Protein 7F9H (pdb70)

Secondary structure (DSSP, 8-state):
-HHHHHHHT--PPPHHHHHHHHHHTT--HHHHHHHTTS-TTTGGG-----HHHHHHHHHHT--HHHH-GGGG--/--SPPPHHHHHHHHHHTT--HHHHHHHTTS-TTTGGG-----HHHHHHHHHHT--HHHH-GGGG--

Solvent-accessible surface area: 9633 Å² total

Structure (mmCIF, N/CA/C/O backbone):
data_7F9H
#
_entry.id   7F9H
#
_cell.length_a   104.228
_cell.length_b   58.490
_cell.length_c   67.569
_cell.angle_alpha   90.000
_cell.angle_beta   98.370
_cell.angle_gamma   90.000
#
_symmetry.space_group_name_H-M   'C 1 2 1'
#
loop_
_entity.id
_entity.type
_entity.pdbx_description
1 polymer 'EnrR repressor'
2 polymer 'target DNA'
3 water water
#
loop_
_atom_site.group_PDB
_atom_site.id
_atom_site.type_symbol
_atom_site.label_atom_id
_atom_site.label_alt_id
_atom_site.label_comp_id
_atom_site.label_asym_id
_atom_site.label_entity_id
_atom_site.label_seq_id
_atom_site.pdbx_PDB_ins_code
_atom_site.Cartn_x
_atom_site.Cartn_y
_atom_site.Cartn_z
_atom_site.occupancy
_atom_site.B_iso_or_equiv
_atom_site.auth_seq_id
_atom_site.auth_comp_id
_atom_site.auth_asym_id
_atom_site.auth_atom_id
_atom_site.pdbx_PDB_model_num
ATOM 1 N N . SER A 1 7 ? -22.954 -18.680 23.874 1.00 63.48 7 SER A N 1
ATOM 2 C CA . SER A 1 7 ? -24.324 -18.498 23.296 1.00 63.67 7 SER A CA 1
ATOM 3 C C . SER A 1 7 ? -25.302 -17.944 24.339 1.00 63.77 7 SER A C 1
ATOM 4 O O . SER A 1 7 ? -25.873 -16.867 24.147 1.00 63.13 7 SER A O 1
ATOM 7 N N . GLN A 1 8 ? -25.479 -18.682 25.436 1.00 64.23 8 GLN A N 1
ATOM 8 C CA . GLN A 1 8 ? -26.223 -18.194 26.607 1.00 64.56 8 GLN A CA 1
ATOM 9 C C . GLN A 1 8 ? -25.457 -17.047 27.265 1.00 64.64 8 GLN A C 1
ATOM 10 O O . GLN A 1 8 ? -26.051 -16.062 27.709 1.00 64.40 8 GLN A O 1
ATOM 16 N N . LYS A 1 9 ? -24.133 -17.202 27.320 1.00 64.36 9 LYS A N 1
ATOM 17 C CA . LYS A 1 9 ? -23.213 -16.169 27.811 1.00 63.48 9 LYS A CA 1
ATOM 18 C C . LYS A 1 9 ? -23.298 -14.875 26.991 1.00 60.87 9 LYS A C 1
ATOM 19 O O . LYS A 1 9 ? -23.259 -13.780 27.556 1.00 60.74 9 LYS A O 1
ATOM 25 N N . LYS A 1 10 ? -23.422 -15.014 25.669 1.00 57.22 10 LYS A N 1
ATOM 26 C CA . LYS A 1 10 ? -23.433 -13.868 24.748 1.00 55.42 10 LYS A CA 1
ATOM 27 C C . LYS A 1 10 ? -24.728 -13.035 24.823 1.00 53.25 10 LYS A C 1
ATOM 28 O O . LYS A 1 10 ? -24.670 -11.804 24.782 1.00 52.29 10 LYS A O 1
ATOM 34 N N . ARG A 1 11 ? -25.885 -13.684 24.975 1.00 50.10 11 ARG A N 1
ATOM 35 C CA . ARG A 1 11 ? -27.181 -12.994 25.146 1.00 47.76 11 ARG A CA 1
ATOM 36 C C . ARG A 1 11 ? -27.191 -12.159 26.420 1.00 44.88 11 ARG A C 1
ATOM 37 O O . ARG A 1 11 ? -27.733 -11.068 26.479 1.00 42.92 11 ARG A O 1
ATOM 45 N N . SER A 1 12 ? -26.666 -12.745 27.463 1.00 41.52 12 SER A N 1
ATOM 46 C CA . SER A 1 12 ? -26.646 -12.081 28.761 1.00 39.90 12 SER A CA 1
ATOM 47 C C . SER A 1 12 ? -25.771 -10.818 28.720 1.00 38.16 12 SER A C 1
ATOM 48 O O . SER A 1 12 ? -26.113 -9.815 29.347 1.00 36.65 12 SER A O 1
ATOM 51 N N . LYS A 1 13 ? -24.662 -10.869 27.975 1.00 36.65 13 LYS A N 1
ATOM 52 C CA . LYS A 1 13 ? -23.844 -9.673 27.704 1.00 35.93 13 LYS A CA 1
ATOM 53 C C . LYS A 1 13 ? -24.643 -8.616 26.936 1.00 32.22 13 LYS A C 1
ATOM 54 O O . LYS A 1 13 ? -24.605 -7.433 27.279 1.00 30.16 13 LYS A O 1
ATOM 60 N N . GLY A 1 14 ? -25.348 -9.058 25.892 1.00 28.29 14 GLY A N 1
ATOM 61 C CA . GLY A 1 14 ? -26.128 -8.174 25.036 1.00 25.14 14 GLY A CA 1
ATOM 62 C C . GLY A 1 14 ? -27.258 -7.430 25.726 1.00 22.22 14 GLY A C 1
ATOM 63 O O . GLY A 1 14 ? -27.541 -6.299 25.357 1.00 21.56 14 GLY A O 1
ATOM 64 N N . SER A 1 15 ? -27.882 -8.048 26.736 1.00 19.39 15 SER A N 1
ATOM 65 C CA . SER A 1 15 ? -28.991 -7.434 27.486 1.00 17.68 15 SER A CA 1
ATOM 66 C C . SER A 1 15 ? -28.572 -6.828 28.825 1.00 15.48 15 SER A C 1
ATOM 67 O O . SER A 1 15 ? -29.414 -6.339 29.565 1.00 14.02 15 SER A O 1
ATOM 70 N N . ALA A 1 16 ? -27.289 -6.879 29.163 1.00 14.01 16 ALA A N 1
ATOM 71 C CA . ALA A 1 16 ? -26.858 -6.284 30.435 1.00 13.15 16 ALA A CA 1
ATOM 72 C C . ALA A 1 16 ? -27.115 -4.783 30.428 1.00 12.45 16 ALA A C 1
ATOM 73 O O . ALA A 1 16 ? -26.931 -4.130 29.402 1.00 12.31 16 ALA A O 1
ATOM 75 N N . GLN A 1 17 ? -27.553 -4.254 31.571 1.00 11.68 17 GLN A N 1
ATOM 76 C CA . GLN A 1 17 ? -27.850 -2.842 31.722 1.00 11.61 17 GLN A CA 1
ATOM 77 C C . GLN A 1 17 ? -26.844 -2.136 32.648 1.00 11.36 17 GLN A C 1
ATOM 78 O O . GLN A 1 17 ? -26.285 -2.729 33.573 1.00 11.04 17 GLN A O 1
ATOM 84 N N . ASP A 1 18 ? -26.666 -0.850 32.393 1.00 11.57 18 ASP A N 1
ATOM 85 C CA . ASP A 1 18 ? -25.760 -0.027 33.185 1.00 11.67 18 ASP A CA 1
ATOM 86 C C . ASP A 1 18 ? -26.247 0.046 34.627 1.00 11.64 18 ASP A C 1
ATOM 87 O O . ASP A 1 18 ? -27.456 0.094 34.902 1.00 11.55 18 ASP A O 1
ATOM 92 N N . TRP A 1 19 ? -25.305 0.050 35.558 1.00 11.22 19 TRP A N 1
ATOM 93 C CA . TRP A 1 19 ? -25.625 0.366 36.945 1.00 11.21 19 TRP A CA 1
ATOM 94 C C . TRP A 1 19 ? -26.288 1.736 37.020 1.00 11.09 19 TRP A C 1
ATOM 95 O O . TRP A 1 19 ? -25.896 2.656 36.303 1.00 10.84 19 TRP A O 1
ATOM 106 N N . HIS A 1 20 ? -27.259 1.883 37.920 1.00 11.03 20 HIS A N 1
ATOM 107 C CA . HIS A 1 20 ? -27.827 3.204 38.204 1.00 11.40 20 HIS A CA 1
ATOM 108 C C . HIS A 1 20 ? -26.758 4.054 38.916 1.00 10.80 20 HIS A C 1
ATOM 109 O O . HIS A 1 20 ? -25.949 3.533 39.696 1.00 9.54 20 HIS A O 1
ATOM 116 N N . ARG A 1 21 ? -26.755 5.361 38.659 1.00 10.74 21 ARG A N 1
ATOM 117 C CA . ARG A 1 21 ? -25.720 6.228 39.246 1.00 10.91 21 ARG A CA 1
ATOM 118 C C . ARG A 1 21 ? -25.730 6.139 40.779 1.00 10.01 21 ARG A C 1
ATOM 119 O O 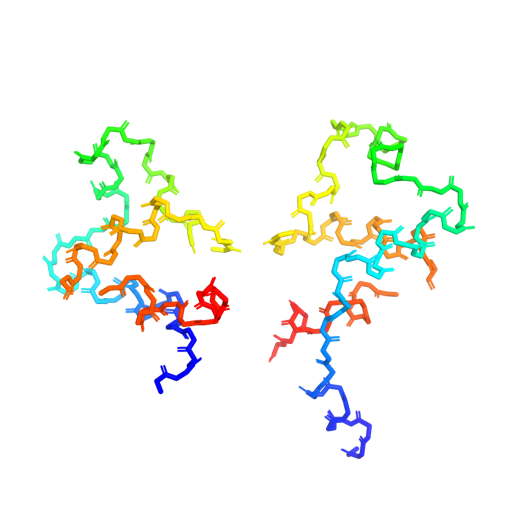. ARG A 1 21 ? -24.667 6.077 41.400 1.00 9.52 21 ARG A O 1
ATOM 127 N N . ALA A 1 22 ? -26.918 6.082 41.380 1.00 9.64 22 ALA A N 1
ATOM 128 C CA . ALA A 1 22 ? -27.033 5.917 42.841 1.00 9.43 22 ALA A CA 1
ATOM 129 C C . ALA A 1 22 ? -26.366 4.632 43.359 1.00 9.28 22 ALA A C 1
ATOM 130 O O . ALA A 1 22 ? -25.787 4.638 44.443 1.00 9.17 22 ALA A O 1
ATOM 132 N N . ASP A 1 23 ? -26.446 3.542 42.594 1.00 9.07 23 ASP A N 1
ATOM 133 C CA . ASP A 1 23 ? -25.787 2.280 42.970 1.00 9.17 23 ASP A CA 1
ATOM 134 C C . ASP A 1 23 ? -24.257 2.373 42.913 1.00 8.73 23 ASP A C 1
ATOM 135 O O . ASP A 1 23 ? -23.563 1.791 43.751 1.00 8.06 23 ASP A O 1
ATOM 140 N N . ILE A 1 24 ? -23.740 3.101 41.923 1.00 8.24 24 ILE A N 1
ATOM 141 C CA . ILE A 1 24 ? -22.288 3.301 41.798 1.00 8.24 24 ILE A CA 1
ATOM 142 C C . ILE A 1 24 ? -21.787 4.117 42.993 1.00 8.14 24 ILE A C 1
ATOM 143 O O . ILE A 1 24 ? -20.801 3.755 43.643 1.00 7.75 24 ILE A O 1
ATOM 148 N N . VAL A 1 25 ? -22.482 5.214 43.274 1.00 8.19 25 VAL A N 1
ATOM 149 C CA . VAL A 1 25 ? -22.143 6.094 44.396 1.00 8.44 25 VAL A CA 1
ATOM 150 C C . VAL A 1 25 ? -22.208 5.338 45.723 1.00 8.66 25 VAL A C 1
ATOM 151 O O . VAL A 1 25 ? -21.282 5.427 46.538 1.00 8.60 25 VAL A O 1
ATOM 155 N N . ALA A 1 26 ? -23.280 4.569 45.922 1.00 8.62 26 ALA A N 1
ATOM 156 C CA . ALA A 1 26 ? -23.438 3.760 47.143 1.00 8.89 26 ALA A CA 1
ATOM 157 C C . ALA A 1 26 ? -22.303 2.754 47.330 1.00 8.79 26 ALA A C 1
ATOM 158 O O . ALA A 1 26 ? -21.772 2.617 48.440 1.00 9.33 26 ALA A O 1
ATOM 160 N N . ALA A 1 27 ? -21.914 2.081 46.251 1.00 8.57 27 ALA A N 1
ATOM 161 C CA . ALA A 1 27 ? -20.837 1.109 46.302 1.00 8.61 27 ALA A CA 1
ATOM 162 C C . ALA A 1 27 ? -19.494 1.772 46.656 1.00 8.60 27 ALA A C 1
ATOM 163 O O . ALA A 1 27 ? -18.739 1.229 47.460 1.00 8.65 27 ALA A O 1
ATOM 165 N N . LEU A 1 28 ? -19.207 2.938 46.073 1.00 8.81 28 LEU A N 1
ATOM 166 C CA . LEU A 1 28 ? -17.998 3.695 46.445 1.00 8.88 28 LEU A CA 1
ATOM 167 C C . LEU A 1 28 ? -18.020 4.080 47.917 1.00 9.16 28 LEU A C 1
ATOM 168 O O . LEU A 1 28 ? -17.052 3.838 48.637 1.00 9.17 28 LEU A O 1
ATOM 173 N N . HIS A 1 29 ? -19.121 4.682 48.353 1.00 9.58 29 HIS A N 1
ATOM 174 C CA . HIS A 1 29 ? -19.250 5.151 49.737 1.00 10.37 29 HIS A CA 1
ATOM 175 C C . HIS A 1 29 ? -19.094 4.035 50.767 1.00 11.37 29 HIS A C 1
ATOM 176 O O . HIS A 1 29 ? -18.517 4.254 51.837 1.00 11.45 29 HIS A O 1
ATOM 183 N N . LYS A 1 30 ? -19.591 2.844 50.444 1.00 12.23 30 LYS A N 1
ATOM 184 C CA . LYS A 1 30 ? -19.431 1.692 51.326 1.00 13.79 30 LYS A CA 1
ATOM 185 C C . LYS A 1 30 ? -17.958 1.312 51.531 1.00 14.23 30 LYS A C 1
ATOM 186 O O . LYS A 1 30 ? -17.595 0.805 52.599 1.00 14.69 30 LYS A O 1
ATOM 192 N N . ARG A 1 31 ? -17.129 1.557 50.515 1.00 14.33 31 ARG A N 1
ATOM 193 C CA . ARG A 1 31 ? -15.667 1.379 50.610 1.00 15.13 31 ARG A CA 1
ATOM 194 C C . ARG A 1 31 ? -14.920 2.577 51.213 1.00 14.35 31 ARG A C 1
ATOM 195 O O . ARG A 1 31 ? -13.687 2.564 51.281 1.00 14.87 31 ARG A O 1
ATOM 203 N N . GLY A 1 32 ? -15.639 3.605 51.655 1.00 13.46 32 GLY A N 1
ATOM 204 C CA . GLY A 1 32 ? -15.022 4.815 52.183 1.00 12.93 32 GLY A CA 1
ATOM 205 C C . GLY A 1 32 ? -14.435 5.717 51.110 1.00 12.18 32 GLY A C 1
ATOM 206 O O . GLY A 1 32 ? -13.512 6.490 51.398 1.00 12.05 32 GLY A O 1
ATOM 207 N N . ILE A 1 33 ? -14.975 5.637 49.888 1.00 11.08 33 ILE A N 1
ATOM 208 C CA . ILE A 1 33 ? -14.488 6.424 48.752 1.00 10.49 33 ILE A CA 1
ATOM 209 C C . ILE A 1 33 ? -15.604 7.328 48.246 1.00 9.92 33 ILE A C 1
ATOM 210 O O . ILE A 1 33 ? -16.761 6.905 48.161 1.00 10.15 33 ILE A O 1
ATOM 215 N N . THR A 1 34 ? -15.260 8.572 47.919 1.00 9.32 34 THR A N 1
ATOM 216 C CA . THR A 1 34 ? -16.198 9.477 47.265 1.00 8.74 34 THR A CA 1
ATOM 217 C C . THR A 1 34 ? -15.691 9.763 45.872 1.00 8.47 34 THR A C 1
ATOM 218 O O . THR A 1 34 ? -14.491 9.663 45.616 1.00 8.29 34 THR A O 1
ATOM 222 N N . LEU A 1 35 ? -16.604 10.117 44.976 1.00 8.01 35 LEU A N 1
ATOM 223 C CA . LEU A 1 35 ? -16.214 10.562 43.646 1.00 8.04 35 LEU A CA 1
ATOM 224 C C . LEU A 1 35 ? -15.295 11.786 43.740 1.00 7.75 35 LEU A C 1
ATOM 225 O O . LEU A 1 35 ? -14.290 11.857 43.031 1.00 7.78 35 LEU A O 1
ATOM 230 N N . ALA A 1 36 ? -15.610 12.718 44.645 1.00 7.44 36 ALA A N 1
ATOM 231 C CA . ALA A 1 36 ? -14.775 13.910 44.843 1.00 7.48 36 ALA A CA 1
ATOM 232 C C . ALA A 1 36 ? -13.363 13.547 45.319 1.00 7.37 36 ALA A C 1
ATOM 233 O O . ALA A 1 36 ? -12.364 14.014 44.752 1.00 7.15 36 ALA A O 1
ATOM 235 N N . GLY A 1 37 ? -13.291 12.732 46.371 1.00 7.23 37 GLY A N 1
ATOM 236 C CA . GLY A 1 37 ? -12.008 12.284 46.917 1.00 7.38 37 GLY A CA 1
ATOM 237 C C . GLY A 1 37 ? -11.190 11.512 45.901 1.00 7.37 37 GLY A C 1
ATOM 238 O O . GLY A 1 37 ? -9.973 11.715 45.773 1.00 7.52 37 GLY A O 1
ATOM 239 N N . LEU A 1 38 ? -11.851 10.610 45.181 1.00 7.26 38 LEU A N 1
ATOM 240 C CA . LEU A 1 38 ? -11.179 9.800 44.176 1.00 7.44 38 LEU A CA 1
ATOM 241 C C . LEU A 1 38 ? -10.628 10.682 43.051 1.00 7.55 38 LEU A C 1
ATOM 242 O O . LEU A 1 38 ? -9.507 10.461 42.581 1.00 7.61 38 LEU A O 1
ATOM 247 N N . SER A 1 39 ? -11.394 11.693 42.640 1.00 7.67 39 SER A N 1
ATOM 248 C CA . SER A 1 39 ? -10.929 12.631 41.620 1.00 7.85 39 SER A CA 1
ATOM 249 C C . SER A 1 39 ? -9.685 13.372 42.081 1.00 8.04 39 SER A C 1
ATOM 250 O O . SER A 1 39 ? -8.694 13.441 41.350 1.00 7.97 39 SER A O 1
ATOM 253 N N . ARG A 1 40 ? -9.745 13.925 43.291 1.00 8.06 40 ARG A N 1
ATOM 254 C CA . ARG A 1 40 ? -8.616 14.684 43.854 1.00 8.45 40 ARG A CA 1
ATOM 255 C C . ARG A 1 40 ? -7.372 13.819 44.017 1.00 8.85 40 ARG A C 1
ATOM 256 O O . ARG A 1 40 ? -6.254 14.273 43.719 1.00 9.01 40 ARG A O 1
ATOM 264 N N . ALA A 1 41 ? -7.568 12.577 44.444 1.00 9.10 41 ALA A N 1
ATOM 265 C CA . ALA A 1 41 ? -6.468 11.614 44.615 1.00 9.88 41 ALA A CA 1
ATOM 266 C C . ALA A 1 41 ? -5.708 11.326 43.313 1.00 10.32 41 ALA A C 1
ATOM 267 O O . ALA A 1 41 ? -4.530 10.964 43.341 1.00 10.95 41 ALA A O 1
ATOM 269 N N . HIS A 1 42 ? -6.386 11.486 42.181 1.00 10.46 42 HIS A N 1
ATOM 270 C CA . HIS A 1 42 ? -5.784 11.284 40.864 1.00 10.76 42 HIS A CA 1
ATOM 271 C C . HIS A 1 42 ? -5.378 12.573 40.164 1.00 10.28 42 HIS A C 1
ATOM 272 O O . HIS A 1 42 ? -5.094 12.562 38.977 1.00 10.65 42 HIS A O 1
ATOM 279 N N . GLY A 1 43 ? -5.324 13.674 40.896 1.00 9.78 43 GLY A N 1
ATOM 280 C CA . GLY A 1 43 ? -4.901 14.947 40.338 1.00 9.52 43 GLY A CA 1
ATOM 281 C C . GLY A 1 43 ? -5.920 15.632 39.437 1.00 9.31 43 GLY A C 1
ATOM 282 O O . GLY A 1 43 ? -5.559 16.529 38.690 1.00 9.81 43 GLY A O 1
ATOM 283 N N . LEU A 1 44 ? -7.184 15.227 39.519 1.00 8.64 44 LEU A N 1
ATOM 284 C CA . LEU A 1 44 ? -8.259 15.831 38.741 1.00 8.28 44 LEU A CA 1
ATOM 285 C C . LEU A 1 44 ? -9.033 16.820 39.611 1.00 7.97 44 LEU A C 1
ATOM 286 O O . LEU A 1 44 ? -8.998 16.743 40.844 1.00 7.95 44 LEU A O 1
ATOM 291 N N . ALA A 1 45 ? -9.749 17.737 38.966 1.00 7.71 45 ALA A N 1
ATOM 292 C CA . ALA A 1 45 ? -10.701 18.591 39.670 1.00 7.63 45 ALA A CA 1
ATOM 293 C C . ALA A 1 45 ? -11.716 17.726 40.416 1.00 7.49 45 ALA A C 1
ATOM 294 O O . ALA A 1 45 ? -12.072 16.640 39.956 1.00 7.29 45 ALA A O 1
ATOM 296 N N . ALA A 1 46 ? -12.147 18.196 41.583 1.00 7.54 46 ALA A N 1
ATOM 297 C CA . ALA A 1 46 ? -13.034 17.428 42.469 1.00 7.71 46 ALA A CA 1
ATOM 298 C C . ALA A 1 46 ? -14.257 16.850 41.766 1.00 7.90 46 ALA A C 1
ATOM 299 O O . ALA A 1 46 ? -14.611 15.698 41.997 1.00 7.89 46 ALA A O 1
ATOM 301 N N . ARG A 1 47 ? -14.868 17.622 40.869 1.00 8.03 47 ARG A N 1
ATOM 302 C CA . ARG A 1 47 ? -16.078 17.185 40.170 1.00 8.40 47 ARG A CA 1
ATOM 303 C C . ARG A 1 47 ? -15.862 16.305 38.927 1.00 7.91 47 ARG A C 1
ATOM 304 O O . ARG A 1 47 ? -16.829 15.778 38.372 1.00 7.71 47 ARG A O 1
ATOM 312 N N . THR A 1 48 ? -14.622 16.139 38.473 1.00 7.28 48 THR A N 1
ATOM 313 C CA . THR A 1 48 ? -14.390 15.548 37.160 1.00 7.08 48 THR A CA 1
ATOM 314 C C . THR A 1 48 ? -14.888 14.101 37.047 1.00 6.93 48 THR A C 1
ATOM 315 O O . THR A 1 48 ? -15.559 13.777 36.080 1.00 6.88 48 THR A O 1
ATOM 319 N N . LEU A 1 49 ? -14.583 13.238 38.012 1.00 6.78 49 LEU A N 1
ATOM 320 C CA . LEU A 1 49 ? -15.003 11.827 37.875 1.00 6.81 49 LEU A CA 1
ATOM 321 C C . LEU A 1 49 ? -16.524 11.657 37.874 1.00 6.88 49 LEU A C 1
ATOM 322 O O . LEU A 1 49 ? -17.034 10.792 37.158 1.00 6.75 49 LEU A O 1
ATOM 327 N N . SER A 1 50 ? -17.241 12.511 38.619 1.00 7.03 50 SER A N 1
ATOM 328 C CA . SER A 1 50 ? -18.708 12.482 38.618 1.00 7.35 50 SER A CA 1
ATOM 329 C C . SER A 1 50 ? -19.314 12.750 37.242 1.00 7.55 50 SER A C 1
ATOM 330 O O . SER A 1 50 ? -20.476 12.401 36.988 1.00 7.44 50 SER A O 1
ATOM 333 N N . ASN A 1 51 ? -18.547 13.373 36.351 1.00 7.64 51 ASN A N 1
ATOM 334 C CA . ASN A 1 51 ? -19.005 13.573 34.983 1.00 8.15 51 ASN A CA 1
ATOM 335 C C . ASN A 1 51 ? -19.366 12.243 34.287 1.00 8.29 51 ASN A C 1
ATOM 336 O O . ASN A 1 51 ? -20.273 12.208 33.445 1.00 8.08 51 ASN A O 1
ATOM 341 N N . ALA A 1 52 ? -18.667 11.159 34.646 1.00 8.26 52 ALA A N 1
ATOM 342 C CA . ALA A 1 52 ? -18.965 9.833 34.105 1.00 8.71 52 ALA A CA 1
ATOM 343 C C . ALA A 1 52 ? -20.364 9.321 34.464 1.00 9.51 52 ALA A C 1
ATOM 344 O O . ALA A 1 52 ? -20.858 8.407 33.813 1.00 9.49 52 ALA A O 1
ATOM 354 N N . GLU A 1 54 ? -23.026 10.962 33.968 1.00 11.24 54 GLU A N 1
ATOM 355 C CA . GLU A 1 54 ? -23.964 11.507 32.955 1.00 11.76 54 GLU A CA 1
ATOM 356 C C . GLU A 1 54 ? -23.571 11.296 31.498 1.00 10.78 54 GLU A C 1
ATOM 357 O O . GLU A 1 54 ? -24.392 11.514 30.614 1.00 10.24 54 GLU A O 1
ATOM 363 N N . ARG A 1 55 ? -22.323 10.933 31.221 1.00 10.31 55 ARG A N 1
ATOM 364 C CA . ARG A 1 55 ? -21.926 10.666 29.845 1.00 9.93 55 ARG A CA 1
ATOM 365 C C . ARG A 1 55 ? -20.731 9.737 29.782 1.00 9.32 55 ARG A C 1
ATOM 366 O O . ARG A 1 55 ? -20.010 9.561 30.760 1.00 9.12 55 ARG A O 1
ATOM 374 N N . HIS A 1 56 ? -20.525 9.178 28.602 1.00 8.56 56 HIS A N 1
ATOM 375 C CA . HIS A 1 56 ? -19.432 8.254 28.362 1.00 8.06 56 HIS A CA 1
ATOM 376 C C . HIS A 1 56 ? -18.098 8.998 28.423 1.00 7.40 56 HIS A C 1
ATOM 377 O O . HIS A 1 56 ? -17.883 9.967 27.698 1.00 7.26 56 HIS A O 1
ATOM 384 N N . TYR A 1 57 ? -17.218 8.530 29.307 1.00 6.79 57 TYR A N 1
ATOM 385 C CA . TYR A 1 57 ? -15.926 9.160 29.559 1.00 6.21 57 TYR A CA 1
ATOM 386 C C . TYR A 1 57 ? -14.974 8.028 29.965 1.00 6.06 57 TYR A C 1
ATOM 387 O O . TYR A 1 57 ? -14.871 7.697 31.148 1.00 5.78 57 TYR A O 1
ATOM 396 N N . PRO A 1 58 ? -14.308 7.409 28.974 1.00 5.78 58 PRO A N 1
ATOM 397 C CA . PRO A 1 58 ? -13.562 6.172 29.257 1.0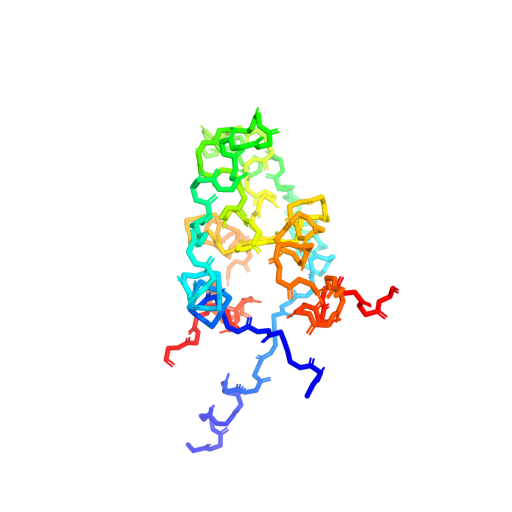0 5.87 58 PRO A CA 1
ATOM 398 C C . PRO A 1 58 ? -12.581 6.239 30.445 1.00 5.83 58 PRO A C 1
ATOM 399 O O . PRO A 1 58 ? -12.622 5.362 31.309 1.00 5.79 58 PRO A O 1
ATOM 403 N N . ARG A 1 59 ? -11.720 7.251 30.522 1.00 5.97 59 ARG A N 1
ATOM 404 C CA . ARG A 1 59 ? -10.752 7.288 31.628 1.00 6.20 59 ARG A CA 1
ATOM 405 C C . ARG A 1 59 ? -11.433 7.380 32.995 1.00 6.07 59 ARG A C 1
ATOM 406 O O . ARG A 1 59 ? -11.075 6.650 33.916 1.00 5.91 59 ARG A O 1
ATOM 414 N N . ALA A 1 60 ? -12.444 8.243 33.108 1.00 6.08 60 ALA A N 1
ATOM 415 C CA . ALA A 1 60 ? -13.178 8.392 34.358 1.00 6.08 60 ALA A CA 1
ATOM 416 C C . ALA A 1 60 ? -13.835 7.076 34.763 1.00 6.19 60 ALA A C 1
ATOM 417 O O . ALA A 1 60 ? -13.785 6.685 35.928 1.00 6.09 60 ALA A O 1
ATOM 419 N N . GLU A 1 61 ? -14.414 6.381 33.790 1.00 6.37 61 GLU A N 1
ATOM 420 C CA . GLU A 1 61 ? -15.021 5.070 34.008 1.00 6.54 61 GLU A CA 1
ATOM 421 C C . GLU A 1 61 ? -13.995 4.061 34.514 1.00 6.80 61 GLU A C 1
ATOM 422 O O . GLU A 1 61 ? -14.265 3.289 35.432 1.00 6.80 61 GLU A O 1
ATOM 428 N N . ARG A 1 62 ? -12.818 4.088 33.908 1.00 7.17 62 ARG A N 1
ATOM 429 C CA . ARG A 1 62 ? -11.736 3.189 34.306 1.00 7.60 62 ARG A CA 1
ATOM 430 C C . ARG A 1 62 ? -11.315 3.407 35.758 1.00 7.56 62 ARG A C 1
ATOM 431 O O . ARG A 1 62 ? -11.146 2.436 36.514 1.00 7.54 62 ARG A O 1
ATOM 439 N N . LEU A 1 63 ? -11.156 4.671 36.143 1.00 7.55 63 LEU A N 1
ATOM 440 C CA . LEU A 1 63 ? -10.756 5.009 37.507 1.00 7.71 63 LEU A CA 1
ATOM 441 C C . LEU A 1 63 ? -11.820 4.619 38.531 1.00 7.69 63 LEU A C 1
ATOM 442 O O . LEU A 1 63 ? -11.494 4.102 39.596 1.00 7.47 63 LEU A O 1
ATOM 447 N N . ILE A 1 64 ? -13.088 4.856 38.201 1.00 7.52 64 ILE A N 1
ATOM 448 C CA . ILE A 1 64 ? -14.198 4.480 39.092 1.00 7.53 64 ILE A CA 1
ATOM 449 C C . ILE A 1 64 ? -14.275 2.950 39.249 1.00 7.79 64 ILE A C 1
ATOM 450 O O . ILE A 1 64 ? -14.372 2.442 40.369 1.00 7.53 64 ILE A O 1
ATOM 455 N N . ALA A 1 65 ? -14.207 2.236 38.129 1.00 8.27 65 ALA A N 1
ATOM 456 C CA . ALA A 1 65 ? -14.280 0.775 38.130 1.00 8.91 65 ALA A CA 1
ATOM 457 C C . ALA A 1 65 ? -13.124 0.172 38.931 1.00 9.72 65 ALA A C 1
ATOM 458 O O . ALA A 1 65 ? -13.354 -0.729 39.744 1.00 10.02 65 ALA A O 1
ATOM 460 N N . GLN A 1 66 ? -11.913 0.704 38.732 1.00 10.28 66 GLN A N 1
ATOM 461 C CA . GLN A 1 66 ? -10.721 0.296 39.500 1.00 11.22 66 GLN A CA 1
ATOM 462 C C . GLN A 1 66 ? -10.961 0.412 41.012 1.00 10.94 66 GLN A C 1
ATOM 463 O O . GLN A 1 66 ? -10.639 -0.519 41.776 1.00 10.39 66 GLN A O 1
ATOM 469 N N . ALA A 1 67 ? -11.564 1.524 41.439 1.00 10.43 67 ALA A N 1
ATOM 470 C CA . ALA A 1 67 ? -11.890 1.735 42.852 1.00 10.73 67 ALA A CA 1
ATOM 471 C C . ALA A 1 67 ? -12.890 0.717 43.414 1.00 11.09 67 ALA A C 1
ATOM 472 O O . ALA A 1 67 ? -12.888 0.456 44.615 1.00 10.74 67 ALA A O 1
ATOM 474 N N . LEU A 1 68 ? -13.744 0.171 42.551 1.00 11.51 68 LEU A N 1
ATOM 475 C CA . LEU A 1 68 ? -14.694 -0.875 42.928 1.00 12.45 68 LEU A CA 1
ATOM 476 C C . LEU A 1 68 ? -14.209 -2.299 42.622 1.00 13.68 68 LEU A C 1
ATOM 477 O O . LEU A 1 68 ? -14.984 -3.247 42.764 1.00 13.46 68 LEU A O 1
ATOM 482 N N . ASP A 1 69 ? -12.948 -2.455 42.210 1.00 15.19 69 ASP A N 1
ATOM 483 C CA . ASP A 1 69 ? -12.393 -3.757 41.828 1.00 17.32 69 ASP A CA 1
ATOM 484 C C . ASP A 1 69 ? -13.217 -4.414 40.699 1.00 17.21 69 ASP A C 1
ATOM 485 O O . ASP A 1 69 ? -13.476 -5.625 40.722 1.00 16.90 69 ASP A O 1
ATOM 498 N N . ARG A 1 71 ? -14.417 -4.211 36.228 1.00 15.49 71 ARG A N 1
ATOM 499 C CA . ARG A 1 71 ? -14.154 -3.732 34.880 1.00 16.11 71 ARG A CA 1
ATOM 500 C C . ARG A 1 71 ? -15.197 -2.667 34.521 1.00 14.50 71 ARG A C 1
ATOM 501 O O . ARG A 1 71 ? -16.364 -2.838 34.855 1.00 13.81 71 ARG A O 1
ATOM 509 N N . PRO A 1 72 ? -14.794 -1.580 33.826 1.00 13.54 72 PRO A N 1
ATOM 510 C CA . PRO A 1 72 ? -15.789 -0.556 33.454 1.00 12.95 72 PR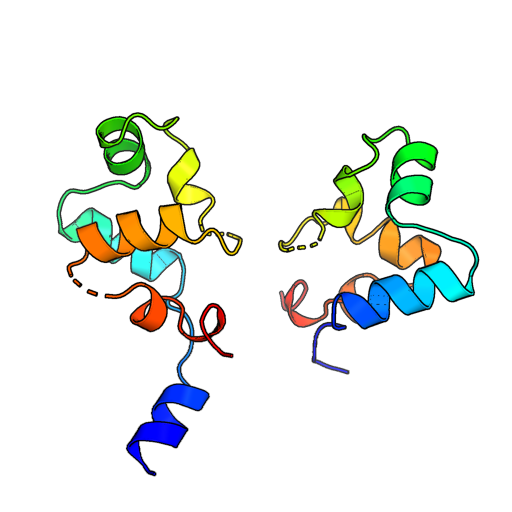O A CA 1
ATOM 511 C C . PRO A 1 72 ? -16.931 -1.098 32.593 1.00 12.92 72 PRO A C 1
ATOM 512 O O . PRO A 1 72 ? -18.063 -0.634 32.708 1.00 12.18 72 PRO A O 1
ATOM 516 N N . GLU A 1 73 ? -16.639 -2.087 31.754 1.00 13.15 73 GLU A N 1
ATOM 517 C CA . GLU A 1 73 ? -17.678 -2.697 30.898 1.00 14.02 73 GLU A CA 1
ATOM 518 C C . GLU A 1 73 ? -18.719 -3.508 31.679 1.00 13.50 73 GLU A C 1
ATOM 519 O O . GLU A 1 73 ? -19.775 -3.840 31.129 1.00 13.53 73 GLU A O 1
ATOM 525 N N . ASP A 1 74 ? -18.427 -3.853 32.932 1.00 12.81 74 ASP A N 1
ATOM 526 C CA . ASP A 1 74 ? -19.414 -4.497 33.807 1.00 13.07 74 ASP A CA 1
ATOM 527 C C . ASP A 1 74 ? -20.280 -3.502 34.582 1.00 12.03 74 ASP A C 1
ATOM 528 O O . ASP A 1 74 ? -21.392 -3.847 35.002 1.00 12.06 74 ASP A O 1
ATOM 533 N N . ILE A 1 75 ? -19.790 -2.279 34.767 1.00 10.70 75 ILE A N 1
ATOM 534 C CA . ILE A 1 75 ? -20.610 -1.211 35.346 1.00 10.01 75 ILE A CA 1
ATOM 535 C C . ILE A 1 75 ? -21.475 -0.571 34.264 1.00 9.76 75 ILE A C 1
ATOM 536 O O . ILE A 1 75 ? -22.653 -0.284 34.507 1.00 9.71 75 ILE A O 1
ATOM 541 N N . TRP A 1 76 ? -20.888 -0.329 33.088 1.00 9.26 76 TRP A N 1
ATOM 542 C CA . TRP A 1 76 ? -21.575 0.351 31.991 1.00 9.21 76 TRP A CA 1
ATOM 543 C C . TRP A 1 76 ? -21.539 -0.485 30.704 1.00 9.68 76 TRP A C 1
ATOM 544 O O . TRP A 1 76 ? -21.001 -0.041 29.687 1.00 9.60 76 TRP A O 1
ATOM 555 N N . PRO A 1 77 ? -22.139 -1.692 30.727 1.00 10.22 77 PRO A N 1
ATOM 556 C CA . PRO A 1 77 ? -22.121 -2.541 29.513 1.00 10.68 77 PRO A CA 1
ATOM 557 C C . PRO A 1 77 ? -22.662 -1.861 28.253 1.00 11.18 77 PRO A C 1
ATOM 558 O O . PRO A 1 77 ? -22.126 -2.086 27.158 1.00 11.26 77 PRO A O 1
ATOM 562 N N . GLN A 1 78 ? -23.665 -0.999 28.410 1.00 11.82 78 GLN A N 1
ATOM 563 C CA . GLN A 1 78 ? -24.272 -0.317 27.268 1.00 12.15 78 GLN A CA 1
ATOM 564 C C . GLN A 1 78 ? -23.338 0.707 26.626 1.00 12.31 78 GLN A C 1
ATOM 565 O O . GLN A 1 78 ? -23.481 1.024 25.440 1.00 12.57 78 GLN A O 1
ATOM 571 N N . ARG A 1 79 ? -22.383 1.222 27.395 1.00 12.11 79 ARG A N 1
ATOM 572 C CA . ARG A 1 79 ? -21.377 2.137 26.851 1.00 12.61 79 ARG A CA 1
ATOM 573 C C . ARG A 1 79 ? -20.231 1.411 26.130 1.00 13.97 79 ARG A C 1
ATOM 574 O O . ARG A 1 79 ? -19.502 2.047 25.372 1.00 14.88 79 ARG A O 1
ATOM 582 N N . TYR A 1 80 ? -20.054 0.116 26.402 1.00 14.91 80 TYR A N 1
ATOM 583 C CA . TYR A 1 80 ? -18.987 -0.708 25.808 1.00 17.15 80 TYR A CA 1
ATOM 584 C C . TYR A 1 80 ? -19.555 -1.813 24.894 1.00 20.62 80 TYR A C 1
ATOM 585 O O . TYR A 1 80 ? -18.986 -2.909 24.808 1.00 24.59 80 TYR A O 1
ATOM 594 N N . ARG A 1 81 ? -20.667 -1.511 24.226 1.00 23.23 81 ARG A N 1
ATOM 595 C CA . ARG A 1 81 ? -21.317 -2.383 23.258 1.00 26.13 81 ARG A CA 1
ATOM 596 C C . ARG A 1 81 ? -20.858 -1.948 21.876 1.00 29.01 81 ARG A C 1
ATOM 597 O O . ARG A 1 81 ? -21.143 -0.824 21.461 1.00 30.53 81 ARG A O 1
ATOM 605 N N . ASN A 1 82 ? -20.134 -2.834 21.189 1.00 32.27 82 ASN A N 1
ATOM 606 C CA . ASN A 1 82 ? -19.591 -2.575 19.850 1.00 34.28 82 ASN A CA 1
ATOM 607 C C . ASN A 1 82 ? -20.249 -3.510 18.842 1.00 35.04 82 ASN A C 1
ATOM 608 O O . ASN A 1 82 ? -21.476 -3.582 18.765 1.00 37.54 82 ASN A O 1
ATOM 610 N N . SER B 1 15 ? -40.850 4.474 17.989 1.00 40.67 15 SER B N 1
ATOM 611 C CA . SER B 1 15 ? -40.929 5.886 18.480 1.00 39.00 15 SER B CA 1
ATOM 612 C C . SER B 1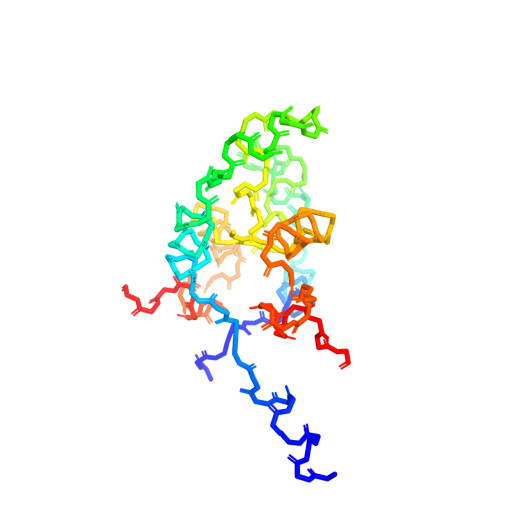 15 ? -40.631 6.102 19.993 1.00 37.56 15 SER B C 1
ATOM 613 O O . SER B 1 15 ? -40.738 7.236 20.473 1.00 36.97 15 SER B O 1
ATOM 616 N N . ALA B 1 16 ? -40.259 5.035 20.720 1.00 35.41 16 ALA B N 1
ATOM 617 C CA . ALA B 1 16 ? -39.732 5.098 22.104 1.00 33.46 16 ALA B CA 1
ATOM 618 C C . ALA B 1 16 ? -38.191 5.140 22.176 1.00 31.67 16 ALA B C 1
ATOM 619 O O . ALA B 1 16 ? -37.626 5.284 23.264 1.00 29.71 16 ALA B O 1
ATOM 621 N N . GLN B 1 17 ? -37.514 5.001 21.036 1.00 30.51 17 GLN B N 1
ATOM 622 C CA . GLN B 1 17 ? -36.053 4.971 21.014 1.00 30.34 17 GLN B CA 1
ATOM 623 C C . GLN B 1 17 ? -35.567 6.368 20.697 1.00 26.94 17 GLN B C 1
ATOM 624 O O . GLN B 1 17 ? -36.157 7.023 19.853 1.00 26.57 17 GLN B O 1
ATOM 630 N N . ASP B 1 18 ? -34.496 6.816 21.348 1.00 23.95 18 ASP B N 1
ATOM 631 C CA . ASP B 1 18 ? -33.865 8.087 20.981 1.00 22.67 18 ASP B CA 1
ATOM 632 C C . ASP B 1 18 ? -33.346 7.987 19.553 1.00 22.16 18 ASP B C 1
ATOM 633 O O . ASP B 1 18 ? -32.886 6.930 19.119 1.00 21.27 18 ASP B O 1
ATOM 638 N N . TRP B 1 19 ? -33.436 9.084 18.816 1.00 21.05 19 TRP B N 1
ATOM 639 C CA . TRP B 1 19 ? -32.798 9.159 17.505 1.00 21.05 19 TRP B CA 1
ATOM 640 C C . TRP B 1 19 ? -31.293 8.943 17.654 1.00 21.43 19 TRP B C 1
ATOM 641 O O . TRP B 1 19 ? -30.706 9.372 18.643 1.00 20.52 19 TRP B O 1
ATOM 652 N N . HIS B 1 20 ? -30.683 8.263 16.688 1.00 22.39 20 HIS B N 1
ATOM 653 C CA . HIS B 1 20 ? -29.222 8.140 16.648 1.00 23.27 20 HIS B CA 1
ATOM 654 C C . HIS B 1 20 ? -28.635 9.494 16.300 1.00 21.62 20 HIS B C 1
ATOM 655 O O . HIS B 1 20 ? -29.245 10.253 15.544 1.00 21.24 20 HIS B O 1
ATOM 662 N N . ARG B 1 21 ? -27.459 9.796 16.844 1.00 19.52 21 ARG B N 1
ATOM 663 C CA . ARG B 1 21 ? -26.856 11.107 16.622 1.00 18.43 21 ARG B CA 1
ATOM 664 C C . ARG B 1 21 ? -26.647 11.389 15.119 1.00 17.76 21 ARG B C 1
ATOM 665 O O . ARG B 1 21 ? -26.945 12.488 14.666 1.00 17.02 21 ARG B O 1
ATOM 673 N N . ALA B 1 22 ? -26.247 10.375 14.349 1.00 16.86 22 ALA B N 1
ATOM 674 C CA . ALA B 1 22 ? -26.126 10.510 12.883 1.00 17.07 22 ALA B CA 1
ATOM 675 C C . ALA B 1 22 ? -27.451 10.900 12.191 1.00 17.05 22 ALA B C 1
ATOM 676 O O . ALA B 1 22 ? -27.442 11.663 11.230 1.00 16.63 22 ALA B O 1
ATOM 678 N N . ASP B 1 23 ? -28.576 10.383 12.680 1.00 17.43 23 ASP B N 1
ATOM 679 C CA . ASP B 1 23 ? -29.900 10.740 12.133 1.00 18.33 23 ASP B CA 1
ATOM 680 C C . ASP B 1 23 ? -30.293 12.194 12.431 1.00 17.12 23 ASP B C 1
ATOM 681 O O . ASP B 1 23 ? -30.917 12.854 11.598 1.00 17.21 23 ASP B O 1
ATOM 686 N N . ILE B 1 24 ? -29.937 12.680 13.619 1.00 15.96 24 ILE B N 1
ATOM 687 C CA . ILE B 1 24 ? -30.216 14.063 14.006 1.00 15.39 24 ILE B CA 1
ATOM 688 C C . ILE B 1 24 ? -29.403 14.994 13.104 1.00 15.12 24 ILE B C 1
ATOM 689 O O . ILE B 1 24 ? -29.937 15.948 12.549 1.00 14.10 24 ILE B O 1
ATOM 694 N N . VAL B 1 25 ? -28.120 14.681 12.950 1.00 14.66 25 VAL B N 1
ATOM 695 C CA . VAL B 1 25 ? -27.216 15.450 12.104 1.00 14.96 25 VAL B CA 1
ATOM 696 C C . VAL B 1 25 ? -27.694 15.457 10.645 1.00 15.06 25 VAL B C 1
ATOM 697 O O . VAL B 1 25 ? -27.751 16.520 10.022 1.00 15.14 25 VAL B O 1
ATOM 701 N N . ALA B 1 26 ? -28.060 14.286 10.125 1.00 15.23 26 ALA B N 1
ATOM 702 C CA . ALA B 1 26 ? -28.561 14.172 8.744 1.00 15.46 26 ALA B CA 1
ATOM 703 C C . ALA B 1 26 ? -29.817 15.017 8.514 1.00 15.55 26 ALA B C 1
ATOM 704 O O . ALA B 1 26 ? -29.929 15.713 7.497 1.00 15.80 26 ALA B O 1
ATOM 706 N N . ALA B 1 27 ? -30.737 14.986 9.475 1.00 15.17 27 ALA B N 1
ATOM 707 C CA . ALA B 1 27 ? -31.969 15.773 9.383 1.00 15.14 27 ALA B CA 1
ATOM 708 C C . A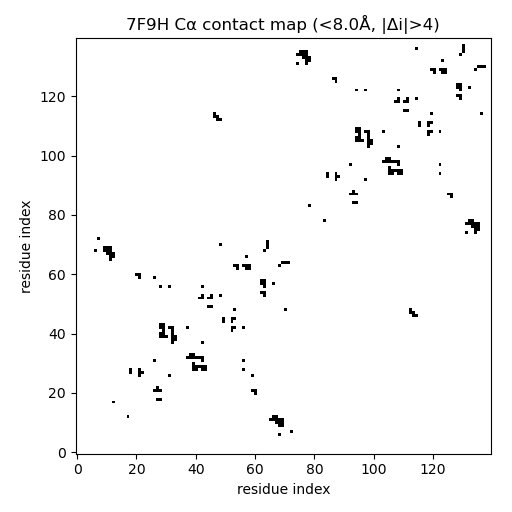LA B 1 27 ? -31.698 17.279 9.387 1.00 15.14 27 ALA B C 1
ATOM 709 O O . ALA B 1 27 ? -32.301 18.018 8.608 1.00 15.23 27 ALA B O 1
ATOM 711 N N . LEU B 1 28 ? -30.791 17.738 10.249 1.00 14.49 28 LEU B N 1
ATOM 712 C CA . LEU B 1 28 ? -30.373 19.143 10.232 1.00 14.52 28 LEU B CA 1
ATOM 713 C C . LEU B 1 28 ? -29.760 19.529 8.887 1.00 15.07 28 LEU B C 1
ATOM 714 O O . LEU B 1 28 ? -30.149 20.529 8.296 1.00 15.04 28 LEU B O 1
ATOM 719 N N . HIS B 1 29 ? -28.806 18.731 8.416 1.00 15.92 29 HIS B N 1
ATOM 720 C CA . HIS B 1 29 ? -28.086 19.023 7.166 1.00 16.83 29 HIS B CA 1
ATOM 721 C C . HIS B 1 29 ? -29.009 19.083 5.949 1.00 18.31 29 HIS B C 1
ATOM 722 O O . HIS B 1 29 ? -28.804 19.916 5.062 1.00 18.31 29 HIS B O 1
ATOM 729 N N . LYS B 1 30 ? -30.036 18.242 5.934 1.00 19.11 30 LYS B N 1
ATOM 730 C CA . LYS B 1 30 ? -31.039 18.278 4.869 1.00 21.68 30 LYS B CA 1
ATOM 731 C C . LYS B 1 30 ? -31.793 19.616 4.812 1.00 21.38 30 LYS B C 1
ATOM 732 O O . LYS B 1 30 ? -32.202 20.047 3.729 1.00 21.53 30 LYS B O 1
ATOM 738 N N . ARG B 1 31 ? -31.965 20.261 5.968 1.00 20.59 31 ARG B N 1
ATOM 739 C CA . ARG B 1 31 ? -32.540 21.614 6.057 1.00 20.89 31 ARG B CA 1
ATOM 740 C C . ARG B 1 31 ? -31.532 22.757 5.850 1.00 19.53 31 ARG B C 1
ATOM 741 O O . ARG B 1 31 ? -31.892 23.926 5.989 1.00 19.63 31 ARG B O 1
ATOM 749 N N . GLY B 1 32 ? -30.278 22.434 5.546 1.00 18.21 32 GLY B N 1
ATOM 750 C CA . GLY B 1 32 ? -29.226 23.438 5.417 1.00 17.51 32 GLY B CA 1
ATOM 751 C C . GLY B 1 32 ? -28.728 24.002 6.737 1.00 16.61 32 GLY B C 1
ATOM 752 O O . GLY B 1 32 ? -28.235 25.128 6.778 1.00 16.28 32 GLY B O 1
ATOM 753 N N . ILE B 1 33 ? -28.848 23.215 7.809 1.00 15.43 33 ILE B N 1
ATOM 754 C CA . ILE B 1 33 ? -28.449 23.632 9.158 1.00 14.77 33 ILE B CA 1
ATOM 755 C C . ILE B 1 33 ? -27.349 22.690 9.662 1.00 14.01 33 ILE B C 1
ATOM 756 O O . ILE B 1 33 ? -27.436 21.488 9.464 1.00 13.67 33 ILE B O 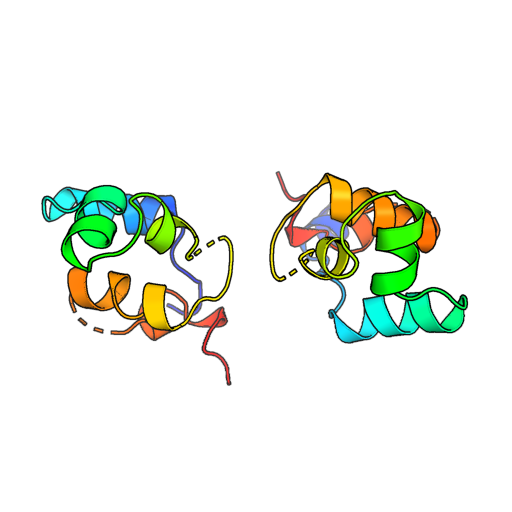1
ATOM 761 N N . THR B 1 34 ? -26.332 23.245 10.315 1.00 13.35 34 THR B N 1
ATOM 762 C CA . THR B 1 34 ? -25.325 22.437 11.020 1.00 13.08 34 THR B CA 1
ATOM 763 C C . THR B 1 34 ? -25.464 22.683 12.521 1.00 12.78 34 THR B C 1
ATOM 764 O O . THR B 1 34 ? -25.953 23.734 12.939 1.00 12.51 34 THR B O 1
ATOM 768 N N . LEU B 1 35 ? -25.035 21.713 13.329 1.00 12.78 35 LEU B N 1
ATOM 769 C CA . LEU B 1 35 ? -24.955 21.930 14.782 1.00 12.50 35 LEU B CA 1
ATOM 770 C C . LEU B 1 35 ? -24.066 23.117 15.118 1.00 12.19 35 LEU B C 1
ATOM 771 O O . LEU B 1 35 ? -24.416 23.937 15.979 1.00 12.26 35 LEU B O 1
ATOM 776 N N . ALA B 1 36 ? -22.931 23.226 14.426 1.00 12.00 36 ALA B N 1
ATOM 777 C CA . ALA B 1 36 ? -22.021 24.347 14.632 1.00 12.29 36 ALA B CA 1
ATOM 778 C C . ALA B 1 36 ? -22.678 25.694 14.291 1.00 12.35 36 ALA B C 1
ATOM 779 O O . ALA B 1 36 ? -22.639 26.644 15.090 1.00 12.08 36 ALA B O 1
ATOM 781 N N . GLY B 1 37 ? -23.279 25.770 13.106 1.00 12.52 37 GLY B N 1
ATOM 782 C CA . GLY B 1 37 ? -23.977 26.985 12.672 1.00 12.34 37 GLY B CA 1
ATOM 783 C C . GLY B 1 37 ? -25.132 27.364 13.580 1.00 12.17 37 GLY B C 1
ATOM 784 O O . GLY B 1 37 ? -25.321 28.536 13.927 1.00 11.95 37 GLY B O 1
ATOM 785 N N . LEU B 1 38 ? -25.905 26.362 13.980 1.00 11.97 38 LEU B N 1
ATOM 786 C CA . LEU B 1 38 ? -27.042 26.588 14.867 1.00 11.81 38 LEU B CA 1
ATOM 787 C C . LEU B 1 38 ? -26.579 27.107 16.235 1.00 11.66 38 LEU B C 1
ATOM 788 O O . LEU B 1 38 ? -27.200 28.014 16.802 1.00 11.14 38 LEU B O 1
ATOM 793 N N . SER B 1 39 ? -25.478 26.552 16.750 1.00 11.82 39 SER B N 1
ATOM 794 C CA . SER B 1 39 ? -24.911 27.028 18.012 1.00 12.23 39 SER B CA 1
ATOM 795 C C . SER B 1 39 ? -24.489 28.481 17.921 1.00 12.67 39 SER B C 1
ATOM 796 O O . SER B 1 39 ? -24.854 29.288 18.773 1.00 12.06 39 SER B O 1
ATOM 799 N N . ARG B 1 40 ? -23.730 28.803 16.872 1.00 13.27 40 ARG B N 1
ATOM 800 C CA . ARG B 1 40 ? -23.265 30.174 16.648 1.00 14.32 40 ARG B CA 1
ATOM 801 C C . ARG B 1 40 ? -24.430 31.160 16.495 1.00 14.28 40 ARG B C 1
ATOM 802 O O . ARG B 1 40 ? -24.376 32.276 17.034 1.00 13.92 40 ARG B O 1
ATOM 810 N N . ALA B 1 41 ? -25.467 30.741 15.774 1.00 14.36 41 ALA B N 1
ATOM 811 C CA . ALA B 1 41 ? -26.669 31.573 15.553 1.00 14.59 41 ALA B CA 1
ATOM 812 C C . ALA B 1 41 ? -27.394 31.941 16.848 1.00 14.97 41 ALA B C 1
ATOM 813 O O . ALA B 1 41 ? -28.057 32.986 16.921 1.00 14.97 41 ALA B O 1
ATOM 815 N N . HIS B 1 42 ? -27.261 31.092 17.872 1.00 14.49 42 HIS B N 1
ATOM 816 C CA . HIS B 1 42 ? -27.847 31.347 19.188 1.00 14.17 42 HIS B CA 1
ATOM 817 C C . HIS B 1 42 ? -26.857 31.937 20.204 1.00 13.61 42 HIS B C 1
ATOM 818 O O . HIS B 1 42 ? -27.149 31.978 21.397 1.00 13.89 42 HIS B O 1
ATOM 825 N N . GLY B 1 43 ? -25.706 32.424 19.742 1.00 12.91 43 GLY B N 1
ATOM 826 C CA . GLY B 1 43 ? -24.739 33.070 20.617 1.00 12.55 43 GLY B CA 1
ATOM 827 C C . GLY B 1 43 ? -23.939 32.115 21.484 1.00 12.03 43 GLY B C 1
ATOM 828 O O . GLY B 1 43 ? -23.330 32.542 22.453 1.00 12.20 43 GLY B O 1
ATOM 829 N N . LEU B 1 44 ? -23.945 30.829 21.140 1.00 11.47 44 LEU B N 1
ATOM 830 C CA . LEU B 1 44 ? -23.191 29.817 21.881 1.00 10.97 44 LEU B CA 1
ATOM 831 C C . LEU B 1 44 ? -21.896 29.517 21.150 1.00 10.61 44 LEU B C 1
ATOM 832 O O . LEU B 1 44 ? -21.757 29.778 19.944 1.00 10.21 44 LEU B O 1
ATOM 837 N N . ALA B 1 45 ? -20.941 28.944 21.875 1.00 10.04 45 ALA B N 1
ATOM 838 C CA . ALA B 1 45 ? -19.736 28.426 21.243 1.00 10.03 45 ALA B CA 1
ATOM 839 C C . ALA B 1 45 ? -20.133 27.401 20.182 1.00 9.69 45 ALA B C 1
ATOM 840 O O . ALA B 1 45 ? -21.117 26.670 20.349 1.00 9.32 45 ALA B O 1
ATOM 842 N N . ALA B 1 46 ? -19.360 27.339 19.100 1.00 9.64 46 ALA B N 1
ATOM 843 C CA . ALA B 1 46 ? -19.658 26.455 17.963 1.00 9.62 46 ALA B CA 1
ATOM 844 C C . ALA B 1 46 ? -19.980 25.018 18.361 1.00 9.40 46 ALA B C 1
ATOM 845 O O . ALA B 1 46 ? -20.899 24.416 17.817 1.00 9.06 46 ALA B O 1
ATOM 847 N N . ARG B 1 47 ? -19.226 24.473 19.315 1.00 9.32 47 ARG B N 1
ATOM 848 C CA . ARG B 1 47 ? -19.385 23.067 19.717 1.00 9.14 47 ARG B CA 1
ATOM 849 C C . ARG B 1 47 ? -20.494 22.796 20.748 1.00 9.03 47 ARG B C 1
ATOM 850 O O . ARG B 1 47 ? -20.803 21.642 21.012 1.00 8.86 47 ARG B O 1
ATOM 858 N N . THR B 1 48 ? -21.099 23.839 21.318 1.00 8.68 48 THR B N 1
ATOM 859 C CA . THR B 1 48 ? -21.969 23.647 22.480 1.00 8.41 48 THR B CA 1
ATOM 860 C C . THR B 1 48 ? -23.203 22.795 22.199 1.00 8.41 48 THR B C 1
ATOM 861 O O . THR B 1 48 ? -23.471 21.865 22.964 1.00 8.18 48 THR B O 1
ATOM 865 N N . LEU B 1 49 ? -23.940 23.052 21.119 1.00 8.65 49 LEU B N 1
ATOM 866 C CA . LEU B 1 49 ? -25.153 22.256 20.871 1.00 9.05 49 LEU B CA 1
ATOM 867 C C . LEU B 1 49 ? -24.857 20.781 20.617 1.00 9.18 49 LEU B C 1
ATOM 868 O O . LEU B 1 49 ? -25.642 19.924 21.038 1.00 9.08 49 LEU B O 1
ATOM 873 N N . SER B 1 50 ? -23.717 20.479 19.985 1.00 9.35 50 SER B N 1
ATOM 874 C CA . SER B 1 50 ? -23.303 19.085 19.765 1.00 9.73 50 SER B CA 1
ATOM 875 C C . SER B 1 50 ? -23.091 18.303 21.072 1.00 9.58 50 SER B C 1
ATOM 876 O O . SER B 1 50 ? -23.130 17.073 21.075 1.00 9.41 50 SER B O 1
ATOM 879 N N . ASN B 1 51 ? -22.887 19.004 22.182 1.00 9.53 51 ASN B N 1
ATOM 880 C CA . ASN B 1 51 ? -22.810 18.352 23.488 1.00 9.79 51 ASN B CA 1
AT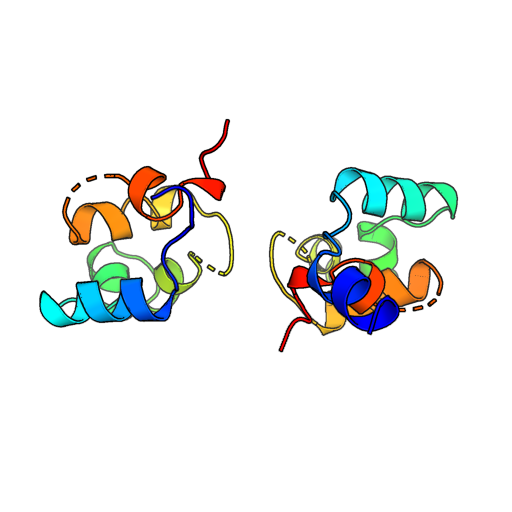OM 881 C C . ASN B 1 51 ? -24.070 17.529 23.823 1.00 9.89 51 ASN B C 1
ATOM 882 O O . ASN B 1 51 ? -23.981 16.474 24.477 1.00 9.58 51 ASN B O 1
ATOM 887 N N . ALA B 1 52 ? -25.232 17.981 23.335 1.00 9.81 52 ALA B N 1
ATOM 888 C CA . ALA B 1 52 ? -26.490 17.235 23.494 1.00 10.31 52 ALA B CA 1
ATOM 889 C C . ALA B 1 52 ? -26.483 15.849 22.835 1.00 10.85 52 ALA B C 1
ATOM 890 O O . ALA B 1 52 ? -27.315 15.011 23.167 1.00 10.83 52 ALA B O 1
ATOM 900 N N . GLU B 1 54 ? -24.210 13.650 23.338 1.00 12.19 54 GLU B N 1
ATOM 901 C CA . GLU B 1 54 ? -23.600 12.705 24.307 1.00 12.58 54 GLU B CA 1
ATOM 902 C C . GLU B 1 54 ? -24.190 12.731 25.719 1.00 11.45 54 GLU B C 1
ATOM 903 O O . GLU B 1 54 ? -23.889 11.845 26.515 1.00 10.58 54 GLU B O 1
ATOM 909 N N . ARG B 1 55 ? -24.999 13.734 26.059 1.00 10.44 55 ARG B N 1
ATOM 910 C CA . ARG B 1 55 ? -25.629 13.761 27.368 1.00 10.24 55 ARG B CA 1
ATOM 911 C C . ARG B 1 55 ? -26.879 14.634 27.376 1.00 9.60 55 ARG B C 1
ATOM 912 O O . ARG B 1 55 ? -27.071 15.472 26.496 1.00 8.84 55 ARG B O 1
ATOM 920 N N . HIS B 1 56 ? -27.689 14.438 28.412 1.00 9.26 56 HIS B N 1
ATOM 921 C CA . HIS B 1 56 ? -28.931 15.178 28.582 1.00 9.03 56 HIS B CA 1
ATOM 922 C C . HIS B 1 56 ? -28.626 16.643 28.901 1.00 8.61 56 HIS B C 1
ATOM 923 O O . HIS B 1 56 ? -27.895 16.952 29.840 1.00 8.44 56 HIS B O 1
ATOM 930 N N . TYR B 1 57 ? -29.165 17.536 28.074 1.00 8.14 57 TYR B N 1
ATOM 931 C CA . TYR B 1 57 ? -28.908 18.963 28.154 1.00 7.92 57 TYR B CA 1
ATOM 932 C C . TYR B 1 57 ? -30.175 19.647 27.631 1.00 8.00 57 TYR B C 1
ATOM 933 O O . TY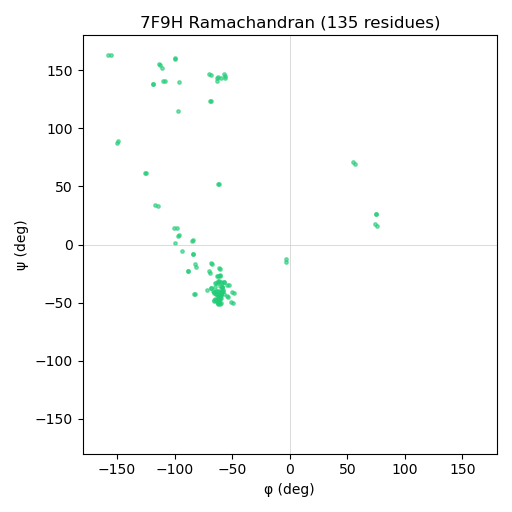R B 1 57 ? -30.286 19.923 26.428 1.00 7.50 57 TYR B O 1
ATOM 942 N N . PRO B 1 58 ? -31.145 19.889 28.532 1.00 8.27 58 PRO B N 1
ATOM 943 C CA . PRO B 1 58 ? -32.464 20.369 28.094 1.00 8.55 58 PRO B CA 1
ATOM 944 C C . PRO B 1 58 ? -32.480 21.567 27.121 1.00 8.80 58 PRO B C 1
ATOM 945 O O . PRO B 1 58 ? -33.111 21.462 26.069 1.00 9.39 58 PRO B O 1
ATOM 949 N N . ARG B 1 59 ? -31.777 22.656 27.409 1.00 8.96 59 ARG B N 1
ATOM 950 C CA . ARG B 1 59 ? -31.805 23.816 26.501 1.00 9.28 59 ARG B CA 1
ATOM 951 C C . ARG B 1 59 ? -31.269 23.468 25.105 1.00 9.17 59 ARG B C 1
ATOM 952 O O . ARG B 1 59 ? -31.888 23.812 24.099 1.00 8.89 59 ARG B O 1
ATOM 960 N N . ALA B 1 60 ? -30.130 22.774 25.043 1.00 8.89 60 ALA B N 1
ATOM 961 C CA . ALA B 1 60 ? -29.546 22.377 23.758 1.00 8.89 60 ALA B CA 1
ATOM 962 C C . ALA B 1 60 ? -30.512 21.500 22.964 1.00 9.07 60 ALA B C 1
ATOM 963 O O . ALA B 1 60 ? -30.675 21.677 21.759 1.00 9.20 60 ALA B O 1
ATOM 965 N N . GLU B 1 61 ? -31.164 20.564 23.654 1.00 9.28 61 GLU B N 1
ATOM 966 C CA . GLU B 1 61 ? -32.167 19.687 23.057 1.00 9.68 61 GLU B CA 1
ATOM 967 C C . GLU B 1 61 ? -33.342 20.492 22.498 1.00 10.41 61 GLU B C 1
ATOM 968 O O . GLU B 1 61 ? -33.803 20.232 21.373 1.00 10.28 61 GLU B O 1
ATOM 974 N N . ARG B 1 62 ? -33.785 21.483 23.265 1.00 11.21 62 ARG B N 1
ATOM 975 C CA A ARG B 1 62 ? -34.885 22.334 22.809 0.50 11.70 62 ARG B CA 1
ATOM 976 C CA B ARG B 1 62 ? -34.879 22.377 22.858 0.50 12.02 62 ARG B CA 1
ATOM 977 C C . ARG B 1 62 ? -34.527 23.114 21.552 1.00 11.87 62 ARG B C 1
ATOM 978 O O . ARG B 1 62 ? -35.341 23.171 20.619 1.00 12.29 62 ARG B O 1
ATOM 993 N N . LEU B 1 63 ? -33.321 23.674 21.496 1.00 11.88 63 LEU B N 1
ATOM 994 C CA . LEU B 1 63 ? -32.864 24.422 20.313 1.00 11.94 63 LEU B CA 1
ATOM 995 C C . LEU B 1 63 ? -32.709 23.541 19.067 1.00 11.79 63 LEU B C 1
ATOM 996 O O . LEU B 1 63 ? -33.105 23.936 17.970 1.00 11.79 63 LEU B O 1
ATOM 1001 N N . ILE B 1 64 ? -32.171 22.338 19.244 1.00 11.12 64 ILE B N 1
ATOM 1002 C CA . ILE B 1 64 ? -32.041 21.385 18.132 1.00 10.99 64 ILE B CA 1
ATOM 1003 C C . ILE B 1 64 ? -33.421 20.959 17.611 1.00 11.45 64 ILE B C 1
ATOM 1004 O O . ILE B 1 64 ? -33.666 20.960 16.399 1.00 11.05 64 ILE B O 1
ATOM 1009 N N . ALA B 1 65 ? -34.307 20.586 18.535 1.00 12.18 65 ALA B N 1
ATOM 1010 C CA . ALA B 1 65 ? -35.654 20.134 18.180 1.00 12.69 65 ALA B CA 1
ATOM 1011 C C . ALA B 1 65 ? -36.417 21.228 17.442 1.00 13.34 65 ALA B C 1
ATOM 1012 O O . ALA B 1 65 ? -37.057 20.957 16.419 1.00 13.51 65 ALA B O 1
ATOM 1014 N N . GLN B 1 66 ? -36.319 22.456 17.947 1.00 14.09 66 GLN B N 1
ATOM 1015 C CA . GLN B 1 66 ? -36.924 23.633 17.306 1.00 15.13 66 GLN B CA 1
ATOM 1016 C C . GLN B 1 66 ? -36.487 23.759 15.837 1.00 14.74 66 GLN B C 1
ATOM 1017 O O . GLN B 1 66 ? -37.318 24.005 14.951 1.00 14.45 66 GLN B O 1
ATOM 1023 N N . ALA B 1 67 ? -35.190 23.580 15.584 1.00 14.04 67 ALA B N 1
ATOM 1024 C CA . ALA B 1 67 ? -34.648 23.635 14.221 1.00 14.25 67 ALA B CA 1
ATOM 1025 C C . ALA B 1 67 ? -35.214 22.554 13.297 1.00 14.61 67 ALA B C 1
ATOM 1026 O O . ALA B 1 67 ? -35.249 22.739 12.080 1.00 14.79 67 ALA B O 1
ATOM 1028 N N . LEU B 1 68 ? -35.627 21.425 13.872 1.00 14.82 68 LEU B N 1
ATOM 1029 C CA . LEU B 1 68 ? -36.263 20.340 13.131 1.00 15.51 68 LEU B CA 1
ATOM 1030 C C . LEU B 1 68 ? -37.796 20.367 13.193 1.00 15.91 68 LEU B C 1
ATOM 1031 O O . LEU B 1 68 ? -38.433 19.434 12.705 1.00 15.58 68 LEU B O 1
ATOM 1036 N N . ASP B 1 69 ? -38.380 21.428 13.761 1.00 16.43 69 ASP B N 1
ATOM 1037 C CA . ASP B 1 69 ? -39.825 21.558 13.963 1.00 17.36 69 ASP B CA 1
ATOM 1038 C C . ASP B 1 69 ? -40.414 20.380 14.732 1.00 17.97 69 ASP B C 1
ATOM 1039 O O . ASP B 1 69 ? -41.463 19.839 14.372 1.00 17.57 69 ASP B O 1
ATOM 1052 N N . ARG B 1 71 ? -40.645 18.359 18.848 1.00 20.25 71 ARG B N 1
ATOM 1053 C CA . ARG B 1 71 ? -40.522 18.439 20.292 1.00 20.90 71 ARG B CA 1
ATOM 1054 C C . ARG B 1 71 ? -39.283 17.641 20.722 1.00 19.22 71 ARG B C 1
ATOM 1055 O O . ARG B 1 71 ? -39.033 16.572 20.173 1.00 17.93 71 ARG B O 1
ATOM 1063 N N . PRO B 1 72 ? -38.513 18.145 21.711 1.00 19.30 72 PRO B N 1
ATOM 1064 C CA . PRO B 1 72 ? -37.318 17.395 22.148 1.00 19.18 72 PRO B CA 1
ATOM 1065 C C . PRO B 1 72 ? -37.641 15.993 22.674 1.00 19.50 72 PRO B C 1
ATOM 1066 O O . PRO B 1 72 ? -36.851 15.076 22.478 1.00 19.18 72 PRO B O 1
ATOM 1070 N N . GLU B 1 73 ? -38.807 15.829 23.296 1.00 20.29 73 GLU B N 1
ATOM 1071 C CA . GLU B 1 73 ? -39.239 14.513 23.786 1.00 21.46 73 GLU B CA 1
ATOM 1072 C C . GLU B 1 73 ? -39.550 13.496 22.681 1.00 21.08 73 GLU B C 1
ATOM 1073 O O . GLU B 1 73 ? -39.640 12.303 22.960 1.00 20.66 73 GLU B O 1
ATOM 1079 N N . ASP B 1 74 ? -39.732 13.955 21.444 1.00 20.62 74 ASP B N 1
ATOM 1080 C CA . ASP B 1 74 ? -39.870 13.048 20.297 1.00 19.95 74 ASP B CA 1
ATOM 1081 C C . ASP B 1 74 ? -38.535 12.665 19.648 1.00 18.61 74 ASP B C 1
ATOM 1082 O O . ASP B 1 74 ? -38.441 11.620 19.001 1.00 18.58 74 ASP B O 1
ATOM 1087 N N . ILE B 1 75 ? -37.498 13.484 19.835 1.00 16.49 75 ILE B N 1
ATOM 1088 C CA . ILE B 1 75 ? -36.141 13.108 19.420 1.00 15.64 75 ILE B CA 1
ATOM 1089 C C . ILE B 1 75 ? -35.476 12.224 20.483 1.00 14.79 75 ILE B C 1
ATOM 1090 O O . ILE B 1 75 ? -34.807 11.244 20.141 1.00 14.86 75 ILE B O 1
ATOM 1095 N N . TRP B 1 76 ? -35.653 12.582 21.754 1.00 14.41 76 TRP B N 1
ATOM 1096 C CA . TRP B 1 76 ? -35.018 11.873 22.870 1.00 14.24 76 TRP B CA 1
ATOM 1097 C C . TRP B 1 76 ? -36.053 11.423 23.910 1.00 14.88 76 TRP B C 1
ATOM 1098 O O . TRP B 1 76 ? -35.980 11.821 25.071 1.00 14.97 76 TRP B O 1
ATOM 1109 N N . PRO B 1 77 ? -37.008 10.557 23.508 1.00 15.71 77 PRO B N 1
ATOM 1110 C CA . PRO B 1 77 ? -38.020 10.079 24.467 1.00 15.78 77 PRO B CA 1
ATOM 1111 C C . PRO B 1 77 ? -37.454 9.485 25.761 1.00 15.74 77 PRO B C 1
ATOM 1112 O O . PRO B 1 77 ? -38.024 9.700 26.832 1.00 15.78 77 PRO B O 1
ATOM 1116 N N . GLN B 1 78 ? -36.311 8.807 25.679 1.00 15.79 78 GLN B N 1
ATOM 1117 C CA . GLN B 1 78 ? -35.709 8.207 26.873 1.00 16.20 78 GLN B CA 1
ATOM 1118 C C . GLN B 1 78 ? -35.145 9.221 27.866 1.00 16.37 78 GLN B C 1
ATOM 1119 O O . GLN B 1 78 ? -34.996 8.916 29.042 1.00 16.27 78 GLN B O 1
ATOM 1125 N N . ARG B 1 79 ? -34.824 10.416 27.387 1.00 15.37 79 ARG B N 1
ATOM 1126 C CA . ARG B 1 79 ? -34.374 11.487 28.265 1.00 15.75 79 ARG B CA 1
ATOM 1127 C C . ARG B 1 79 ? -35.529 12.235 28.938 1.00 17.40 79 ARG B C 1
ATOM 1128 O O . ARG B 1 79 ? -35.304 12.931 29.922 1.00 17.65 79 ARG B O 1
ATOM 1136 N N . TYR B 1 80 ? -36.745 12.077 28.409 1.00 19.60 80 TYR B N 1
ATOM 1137 C CA . TYR B 1 80 ? -37.952 12.724 28.938 1.00 21.79 80 TYR B CA 1
ATOM 1138 C C . TYR B 1 80 ? -38.984 11.696 29.446 1.00 25.60 80 TYR B C 1
ATOM 1139 O O . TYR B 1 80 ? -40.198 11.910 29.338 1.00 27.61 80 TYR B O 1
ATOM 1148 N N . ARG B 1 81 ? -38.506 10.587 30.002 1.00 29.14 81 ARG B N 1
ATOM 1149 C CA . ARG B 1 81 ? -39.418 9.536 30.503 1.00 33.73 81 ARG B CA 1
ATOM 1150 C C . ARG B 1 81 ? -40.310 10.045 31.628 1.00 36.03 81 ARG B C 1
ATOM 1151 O O . ARG B 1 81 ? -41.533 9.869 31.581 1.00 37.51 81 ARG B O 1
ATOM 1159 N N . ASN B 1 82 ? -39.682 10.671 32.623 1.00 38.82 82 ASN B N 1
ATOM 1160 C CA . ASN B 1 82 ? -40.381 11.336 33.722 1.00 40.20 82 ASN B CA 1
ATOM 1161 C C . ASN B 1 82 ? -40.567 12.822 33.413 1.00 40.81 82 ASN B C 1
ATOM 1162 O O . ASN B 1 82 ? -41.560 13.225 32.802 1.00 41.97 82 ASN B O 1
#

B-factor: mean 18.14, std 11.19, range [2.0, 67.79]

InterPro domains:
  IPR010982 Lambda repressor-like, DNA-binding domain superfamily [G3DSA:1.10.260.40] (11-83)
  IPR010982 Lambda repressor-like, DNA-binding domain superfamily [SSF47413] (13-83)
  IPR038722 Ner, winged helix-turn-helix DNA-binding domain [PF13693] (18-86)

Organism: Edwardsiella piscicida (NCBI:txid1263550)

Foldseek 3Di:
DVVVVCLVPDAAADLVVLQVLQVVVVHHCQNLQVVVVHHSCVLVVVCDDDVVSLPSSCVSNVHSCNNHVVSVDD/DQAAADLVRLQVLQVVVVHGCQRLQVVVVHHSCVLVVVCDDDVVSLPSSCVSNVHSCVNHVVSVVD

Sequence (140 aa):
SQKKRSKGSAQDWHRADIVAALHKRGITLAGLSRAHGLAARTLSNAERHYPRAERLIAQALDRPEDIWPQRYRNSAQDWHRADIVAALHKRGITLAGLSRAHGLAARTLSNAERHYPRAERRLIAQALDRPEDIWPQRYRN

Radius of gyration: 17.96 Å; Cα contacts (8 Å, |Δi|>4): 148; chains: 2; bounding box: 36×52×47 Å

Nearest PDB structures (foldseek):
  7f9h-assembly1_A  TM=1.014E+00  e=6.879E-12  Edwardsiella piscicida
  7f9i-assembly1_A  TM=9.559E-01  e=2.259E-08  Edwardsiella piscicida
  1ner-assembly1_A  TM=8.639E-01  e=9.698E-04  Muvirus mu
  3rzz-assembly1_A-2  TM=6.088E-01  e=2.031E+00  Streptomyces viridochromogenes
  7f9h-assembly1_A  TM=1.001E+00  e=1.334E-09  Edwardsiella piscicida